Protein AF-A0A011NLL3-F1 (afdb_monomer)

Radius of gyration: 14.37 Å; Cα contacts (8 Å, |Δi|>4): 56; chains: 1; bounding box: 33×27×41 Å

Sequence (68 aa):
MPVTFIGMIIPFVRTLPVAISVLTAGAASLLTLAMPYKLGILVAAFAGIASGLLAQRLLRAQTALAGR

pLDDT: mean 76.48, std 9.28, range [47.0, 90.69]

Secondary structure (DSSP, 8-state):
-HHHHHHHHGGG--SHHHHHHHHHHHHHHHHGGGSGGGHHHHHHHHHHHHHHHHHHHHHHHHHHHTT-

Structure (mmCIF, N/CA/C/O backbone):
data_AF-A0A011NLL3-F1
#
_entry.id   AF-A0A011NLL3-F1
#
loop_
_atom_site.group_PDB
_atom_site.id
_atom_site.type_symbol
_atom_site.label_atom_id
_atom_site.label_alt_id
_atom_site.label_comp_id
_atom_site.label_asym_id
_atom_site.label_entity_id
_atom_site.label_seq_id
_atom_site.pdbx_PDB_ins_code
_atom_site.Cartn_x
_atom_site.Cartn_y
_atom_site.Cartn_z
_atom_site.occupancy
_atom_site.B_iso_or_equiv
_atom_site.auth_seq_id
_atom_site.auth_comp_id
_atom_site.auth_asym_id
_atom_site.auth_atom_id
_atom_site.pdbx_PDB_model_num
ATOM 1 N N . MET A 1 1 ? 5.432 13.711 -10.951 1.00 64.94 1 MET A N 1
ATOM 2 C CA . MET A 1 1 ? 4.174 13.856 -10.185 1.00 64.94 1 MET A CA 1
ATOM 3 C C . MET A 1 1 ? 3.715 12.618 -9.373 1.00 64.94 1 MET A C 1
ATOM 5 O O . MET A 1 1 ? 2.527 12.542 -9.095 1.00 64.94 1 MET A O 1
ATOM 9 N N . PRO A 1 2 ? 4.562 11.667 -8.910 1.00 78.81 2 PRO A N 1
ATOM 10 C CA . PRO A 1 2 ? 4.094 10.647 -7.952 1.00 78.81 2 PRO A CA 1
ATOM 11 C C . PRO A 1 2 ? 3.726 11.229 -6.579 1.00 78.81 2 PRO A C 1
ATOM 13 O O . PRO A 1 2 ? 2.719 10.851 -5.997 1.00 78.81 2 PRO A O 1
ATOM 16 N N . VAL A 1 3 ? 4.513 12.192 -6.085 1.00 86.25 3 VAL A N 1
ATOM 17 C CA . VAL A 1 3 ? 4.360 12.778 -4.740 1.00 86.25 3 VAL A CA 1
ATOM 18 C C . VAL A 1 3 ? 3.021 13.488 -4.536 1.00 86.25 3 VAL A C 1
ATOM 20 O O . VAL A 1 3 ? 2.398 13.307 -3.497 1.00 86.25 3 VAL A O 1
ATOM 23 N N . THR A 1 4 ? 2.544 14.254 -5.519 1.00 88.88 4 THR A N 1
ATOM 24 C CA . THR A 1 4 ? 1.260 14.968 -5.424 1.00 88.88 4 THR A CA 1
ATOM 25 C C . THR A 1 4 ? 0.071 14.011 -5.401 1.00 88.88 4 THR A C 1
ATOM 27 O O . THR A 1 4 ? -0.840 14.182 -4.596 1.00 88.88 4 THR A O 1
ATOM 30 N N . PHE A 1 5 ? 0.105 12.962 -6.225 1.00 84.94 5 PHE A N 1
ATOM 31 C CA . PHE A 1 5 ? -0.917 11.915 -6.221 1.00 84.94 5 PHE A CA 1
ATOM 32 C C . PHE A 1 5 ? -0.929 11.136 -4.898 1.00 84.94 5 PHE A C 1
ATOM 34 O O . PHE A 1 5 ? -1.980 10.956 -4.287 1.00 84.94 5 PHE A O 1
ATOM 41 N N . ILE A 1 6 ? 0.249 10.740 -4.411 1.00 88.19 6 ILE A N 1
ATOM 42 C CA . ILE A 1 6 ? 0.408 10.047 -3.126 1.00 88.19 6 ILE A CA 1
ATOM 43 C C . ILE A 1 6 ? -0.095 10.929 -1.972 1.00 88.19 6 ILE A C 1
ATOM 45 O O . ILE A 1 6 ? -0.838 10.447 -1.120 1.00 88.19 6 ILE A O 1
ATOM 49 N N . GLY A 1 7 ? 0.227 12.226 -1.981 1.00 89.62 7 GLY A N 1
ATOM 50 C CA . GLY A 1 7 ? -0.238 13.188 -0.978 1.00 89.62 7 GLY A CA 1
ATOM 51 C C . GLY A 1 7 ? -1.761 13.358 -0.942 1.00 89.62 7 GLY A C 1
ATOM 52 O O . GLY A 1 7 ? -2.328 13.497 0.138 1.00 89.62 7 GLY A O 1
ATOM 53 N N . MET A 1 8 ? -2.434 13.283 -2.095 1.00 90.69 8 MET A N 1
ATOM 54 C CA . MET A 1 8 ? -3.900 13.340 -2.171 1.00 90.69 8 MET A CA 1
ATOM 55 C C . MET A 1 8 ? -4.571 12.056 -1.659 1.00 90.69 8 MET A C 1
ATOM 57 O O . MET A 1 8 ? -5.642 12.130 -1.061 1.00 90.69 8 MET A O 1
ATOM 61 N N . ILE A 1 9 ? -3.961 10.885 -1.880 1.00 85.19 9 ILE A N 1
ATOM 62 C CA . ILE A 1 9 ? -4.555 9.576 -1.551 1.00 85.19 9 ILE A CA 1
ATOM 63 C C . ILE A 1 9 ? -4.245 9.137 -0.106 1.00 85.19 9 ILE A C 1
ATOM 65 O O . ILE A 1 9 ? -5.090 8.494 0.516 1.00 85.19 9 ILE A O 1
ATOM 69 N N . ILE A 1 10 ? -3.089 9.510 0.471 1.00 87.31 10 ILE A N 1
ATOM 70 C CA . ILE A 1 10 ? -2.707 9.152 1.856 1.00 87.31 10 ILE A CA 1
ATOM 71 C C . ILE A 1 10 ? -3.806 9.400 2.906 1.00 87.31 10 ILE A C 1
ATOM 73 O O . ILE A 1 10 ? -4.043 8.496 3.711 1.00 87.31 10 ILE A O 1
ATOM 77 N N . PRO A 1 11 ? -4.523 10.546 2.931 1.00 85.81 11 PRO A N 1
ATOM 78 C CA . PRO A 1 11 ? -5.530 10.789 3.964 1.00 85.81 11 PRO A CA 1
ATOM 79 C C . PRO A 1 11 ? -6.759 9.875 3.850 1.00 85.81 11 PRO A C 1
ATOM 81 O O . PRO A 1 11 ? -7.499 9.740 4.828 1.00 85.81 11 PRO A O 1
ATOM 84 N N . PHE A 1 12 ? -6.973 9.234 2.695 1.00 82.12 12 PHE A N 1
ATOM 85 C CA . PHE A 1 12 ? -8.046 8.260 2.477 1.00 82.12 12 PHE A CA 1
ATOM 86 C C . PHE A 1 12 ? -7.687 6.852 2.981 1.00 82.12 12 PHE A C 1
ATOM 88 O O . PHE A 1 12 ? -8.583 6.038 3.215 1.00 82.12 12 PHE A O 1
ATOM 95 N N . VAL A 1 13 ? -6.404 6.553 3.217 1.00 83.00 13 VAL A N 1
ATOM 96 C CA . VAL A 1 13 ? -5.942 5.258 3.747 1.00 83.00 13 VAL A CA 1
ATOM 97 C C . VAL A 1 13 ? -6.109 5.236 5.269 1.00 83.00 13 VAL A C 1
ATOM 99 O O . VAL A 1 13 ? -5.160 5.382 6.032 1.00 83.00 13 VAL A O 1
ATOM 102 N N . ARG A 1 14 ? -7.356 5.100 5.728 1.00 82.44 14 ARG A N 1
ATOM 103 C CA . ARG A 1 14 ? -7.704 5.149 7.163 1.00 82.44 14 ARG A CA 1
ATOM 104 C C . ARG A 1 14 ? -7.953 3.790 7.804 1.00 82.44 14 ARG A C 1
ATOM 106 O O . ARG A 1 14 ? -8.001 3.699 9.025 1.00 82.44 14 ARG A O 1
ATOM 113 N N . THR A 1 15 ? -8.147 2.746 7.007 1.00 81.69 15 THR A N 1
ATOM 114 C CA . THR A 1 15 ? -8.553 1.428 7.501 1.00 81.69 15 THR A CA 1
ATOM 115 C C . THR A 1 15 ? -7.524 0.370 7.106 1.00 81.69 15 THR A C 1
ATOM 117 O O . THR A 1 15 ? -6.946 0.421 6.018 1.00 81.69 15 THR A O 1
ATOM 120 N N . LEU A 1 16 ? -7.317 -0.620 7.985 1.00 80.75 16 LEU A N 1
ATOM 121 C CA . LEU A 1 16 ? -6.450 -1.780 7.737 1.00 80.75 16 LEU A CA 1
ATOM 122 C C . LEU A 1 16 ? -6.631 -2.427 6.345 1.00 80.75 16 LEU A C 1
ATOM 124 O O . LEU A 1 16 ? -5.625 -2.678 5.685 1.00 80.75 16 LEU A O 1
ATOM 128 N N . PRO A 1 17 ? -7.856 -2.663 5.832 1.00 78.44 17 PRO A N 1
ATOM 129 C CA . PRO A 1 17 ? -8.034 -3.307 4.533 1.00 78.44 17 PRO A CA 1
ATOM 130 C C . PRO A 1 17 ? -7.621 -2.406 3.362 1.00 78.44 17 PRO A C 1
ATOM 132 O O . PRO A 1 17 ? -7.091 -2.911 2.373 1.00 78.44 17 PRO A O 1
ATOM 135 N N . VAL A 1 18 ? -7.786 -1.082 3.480 1.00 80.69 18 VAL A N 1
ATOM 136 C CA . VAL A 1 18 ? -7.297 -0.132 2.466 1.00 80.69 18 VAL A CA 1
ATOM 137 C C . VAL A 1 18 ? -5.766 -0.087 2.477 1.00 80.69 18 VAL A C 1
ATOM 139 O O . VAL A 1 18 ? -5.155 -0.087 1.412 1.00 80.69 18 VAL A O 1
ATOM 142 N N . ALA A 1 19 ? -5.128 -0.149 3.651 1.00 84.25 19 ALA A N 1
ATOM 143 C CA . ALA A 1 19 ? -3.669 -0.239 3.748 1.00 84.25 19 ALA A CA 1
ATOM 144 C C . ALA A 1 19 ? -3.121 -1.527 3.104 1.00 84.25 19 ALA A C 1
ATOM 146 O O . ALA A 1 19 ? -2.172 -1.471 2.322 1.00 84.25 19 ALA A O 1
ATOM 147 N N . ILE A 1 20 ? -3.758 -2.677 3.359 1.00 81.06 20 ILE A N 1
ATOM 148 C CA . ILE A 1 20 ? -3.390 -3.967 2.747 1.00 81.06 20 ILE A CA 1
ATOM 149 C C . ILE A 1 20 ? -3.543 -3.910 1.217 1.00 81.06 20 ILE A C 1
ATOM 151 O O . ILE A 1 20 ? -2.673 -4.387 0.485 1.00 81.06 20 ILE A O 1
ATOM 155 N N . SER A 1 21 ? -4.607 -3.280 0.715 1.00 82.44 21 SER A N 1
ATOM 156 C CA . SER A 1 21 ? -4.822 -3.070 -0.723 1.00 82.44 21 SER A CA 1
ATOM 157 C C . SER A 1 21 ? -3.702 -2.244 -1.362 1.00 82.44 21 SER A C 1
ATOM 159 O O . SER A 1 21 ? -3.120 -2.662 -2.360 1.00 82.44 21 SER A O 1
ATOM 161 N N . VAL A 1 22 ? -3.342 -1.105 -0.761 1.00 83.25 22 VAL A N 1
ATOM 162 C CA . VAL A 1 22 ? -2.299 -0.213 -1.296 1.00 83.25 22 VAL A CA 1
ATOM 163 C C . VAL A 1 22 ? -0.924 -0.887 -1.275 1.00 83.25 22 VAL A C 1
ATOM 165 O O . VAL A 1 22 ? -0.186 -0.797 -2.257 1.00 83.25 22 VAL A O 1
ATOM 168 N N . LEU A 1 23 ? -0.591 -1.609 -0.200 1.00 85.25 23 LEU A N 1
ATOM 169 C CA . LEU A 1 23 ? 0.676 -2.341 -0.090 1.00 85.25 23 LEU A CA 1
ATOM 170 C C . LEU A 1 23 ? 0.789 -3.461 -1.129 1.00 85.25 23 LEU A C 1
ATOM 172 O O . LEU A 1 23 ? 1.824 -3.602 -1.778 1.00 85.25 23 LEU A O 1
ATOM 176 N N . THR A 1 24 ? -0.280 -4.233 -1.324 1.00 81.81 24 THR A N 1
ATOM 177 C CA . THR A 1 24 ? -0.299 -5.322 -2.312 1.00 81.81 24 THR A CA 1
ATOM 178 C C . THR A 1 24 ? -0.290 -4.800 -3.749 1.00 81.81 24 THR A C 1
ATOM 180 O O . THR A 1 24 ? 0.444 -5.343 -4.572 1.00 81.81 24 THR A O 1
ATOM 183 N N . ALA A 1 25 ? -1.012 -3.712 -4.044 1.00 80.38 25 ALA A N 1
ATOM 184 C CA . ALA A 1 25 ? -0.952 -3.026 -5.337 1.00 80.38 25 ALA A CA 1
ATOM 185 C C . ALA A 1 25 ? 0.468 -2.520 -5.642 1.00 80.38 25 ALA A C 1
ATOM 187 O O . ALA A 1 25 ? 0.991 -2.735 -6.735 1.00 80.38 25 ALA A O 1
ATOM 188 N N . GLY A 1 26 ? 1.109 -1.875 -4.659 1.00 80.75 26 GLY A N 1
ATOM 189 C CA . GLY A 1 26 ? 2.483 -1.389 -4.773 1.00 80.75 26 GLY A CA 1
ATOM 190 C C . GLY A 1 26 ? 3.468 -2.528 -5.032 1.00 80.75 26 GLY A C 1
ATOM 191 O O . GLY A 1 26 ? 4.212 -2.485 -6.010 1.00 80.75 26 GLY A O 1
ATOM 192 N N . ALA A 1 27 ? 3.421 -3.588 -4.222 1.00 82.12 27 ALA A N 1
ATOM 193 C CA . ALA A 1 27 ? 4.282 -4.760 -4.385 1.00 82.12 27 ALA A CA 1
ATOM 194 C C . ALA A 1 27 ? 4.086 -5.448 -5.749 1.00 82.12 27 ALA A C 1
ATOM 196 O O . ALA A 1 27 ? 5.063 -5.753 -6.434 1.00 82.12 27 ALA A O 1
ATOM 197 N N . ALA A 1 28 ? 2.836 -5.626 -6.189 1.00 79.94 28 ALA A N 1
ATOM 198 C CA . ALA A 1 28 ? 2.527 -6.198 -7.497 1.00 79.94 28 ALA A CA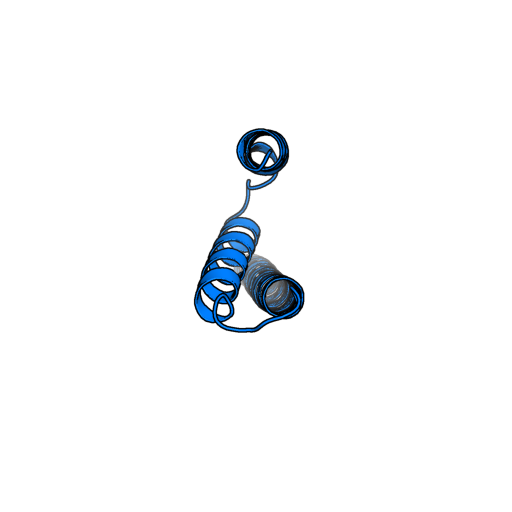 1
ATOM 199 C C . ALA A 1 28 ? 3.053 -5.324 -8.651 1.00 79.94 28 ALA A C 1
ATOM 201 O O . ALA A 1 28 ? 3.512 -5.856 -9.663 1.00 79.94 28 ALA A O 1
ATOM 202 N N . SER A 1 29 ? 3.049 -3.996 -8.491 1.00 78.75 29 SER A N 1
ATOM 203 C CA . S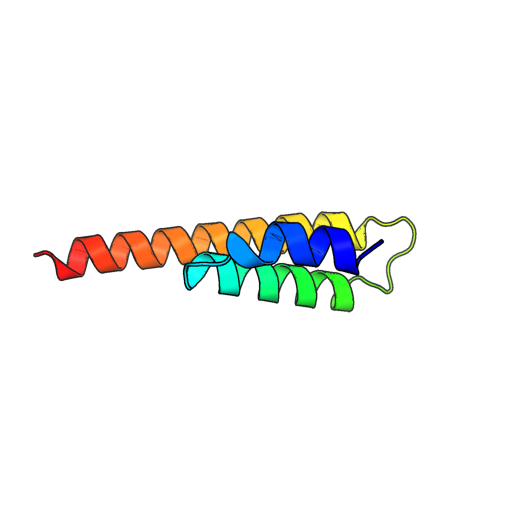ER A 1 29 ? 3.580 -3.061 -9.491 1.00 78.75 29 SER A CA 1
ATOM 204 C C . SER A 1 29 ? 5.102 -3.116 -9.592 1.00 78.75 29 SER A C 1
ATOM 206 O O . SER A 1 29 ? 5.631 -2.911 -10.683 1.00 78.75 29 SER A O 1
ATOM 208 N N . LEU A 1 30 ? 5.808 -3.383 -8.487 1.00 75.44 30 LEU A N 1
ATOM 209 C CA . LEU A 1 30 ? 7.258 -3.596 -8.505 1.00 75.44 30 LEU A CA 1
ATOM 210 C C . LEU A 1 30 ? 7.618 -4.952 -9.126 1.00 75.44 30 LEU A C 1
ATOM 212 O O . LEU A 1 30 ? 8.568 -5.030 -9.899 1.00 75.44 30 LEU A O 1
ATOM 216 N N . LEU A 1 31 ? 6.847 -6.009 -8.845 1.00 72.06 31 LEU A N 1
ATOM 217 C CA . LEU A 1 31 ? 7.078 -7.331 -9.444 1.00 72.06 31 LEU A CA 1
ATOM 218 C C . LEU A 1 31 ? 6.841 -7.341 -10.960 1.00 72.06 31 LEU A C 1
ATOM 220 O O . LEU A 1 31 ? 7.531 -8.042 -11.695 1.00 72.06 31 LEU A O 1
ATOM 224 N N . THR A 1 32 ? 5.878 -6.556 -11.438 1.00 69.88 32 THR A N 1
ATOM 225 C CA . THR A 1 32 ? 5.535 -6.466 -12.867 1.00 69.88 32 THR A CA 1
ATOM 226 C C . THR A 1 32 ? 6.281 -5.351 -13.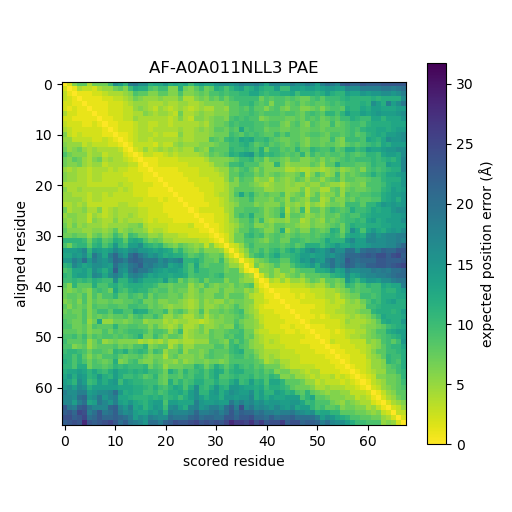606 1.00 69.88 32 THR A C 1
ATOM 228 O O . THR A 1 32 ? 6.010 -5.104 -14.782 1.00 69.88 32 THR A O 1
ATOM 231 N N . LEU A 1 33 ? 7.262 -4.711 -12.956 1.00 65.62 33 LEU A N 1
ATOM 232 C CA . LEU A 1 33 ? 8.069 -3.632 -13.537 1.00 65.62 33 LEU A CA 1
ATOM 233 C C . LEU A 1 33 ? 8.872 -4.090 -14.769 1.00 65.62 33 LEU A C 1
ATOM 235 O O . LEU A 1 33 ? 9.186 -3.280 -15.635 1.00 65.62 33 LEU A O 1
ATOM 239 N N . ALA A 1 34 ? 9.168 -5.390 -14.865 1.00 65.62 34 ALA A N 1
ATOM 240 C CA . ALA A 1 34 ? 9.890 -5.999 -15.981 1.00 65.62 34 ALA A CA 1
ATOM 241 C C . ALA A 1 34 ? 9.056 -6.140 -17.273 1.00 65.62 34 ALA A C 1
ATOM 243 O O . ALA A 1 34 ? 9.603 -6.501 -18.314 1.00 65.62 34 ALA A O 1
ATOM 244 N N . MET A 1 35 ? 7.742 -5.878 -17.233 1.00 60.00 35 MET A N 1
ATOM 245 C CA . MET A 1 35 ? 6.871 -6.047 -18.395 1.00 60.00 35 MET A CA 1
ATOM 246 C C . MET A 1 35 ? 6.821 -4.758 -19.245 1.00 60.00 35 MET A C 1
ATOM 248 O O . MET A 1 35 ? 6.476 -3.694 -18.719 1.00 60.00 35 MET A O 1
ATOM 252 N N . PRO A 1 36 ? 7.118 -4.814 -20.561 1.00 57.47 36 PRO A N 1
ATOM 253 C CA . PRO A 1 36 ? 6.992 -3.654 -21.439 1.00 57.47 36 PRO A CA 1
ATOM 254 C C . PRO A 1 36 ? 5.513 -3.238 -21.559 1.00 57.47 36 PRO A C 1
ATOM 256 O O . PRO A 1 36 ? 4.610 -4.034 -21.313 1.00 57.47 36 PRO A O 1
ATOM 259 N N . TYR A 1 37 ? 5.248 -1.989 -21.958 1.00 60.19 37 TYR A N 1
ATOM 260 C CA . TYR A 1 37 ? 3.899 -1.467 -22.266 1.00 60.19 37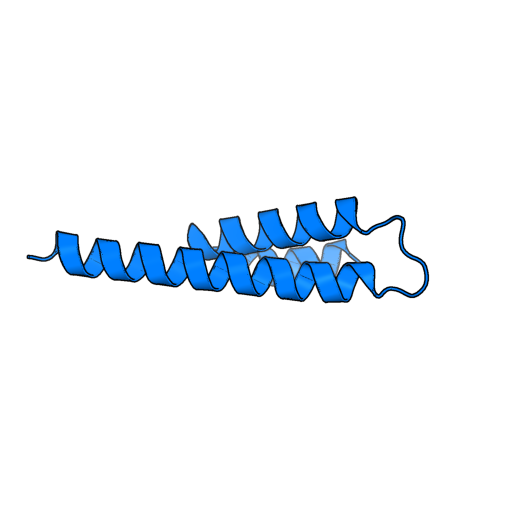 TYR A CA 1
ATOM 261 C C . TYR A 1 37 ? 2.959 -1.054 -21.108 1.00 60.19 37 TYR A C 1
ATOM 263 O O . TYR A 1 37 ? 1.756 -0.933 -21.325 1.00 60.19 37 TYR A O 1
ATOM 271 N N . LYS A 1 38 ? 3.443 -0.755 -19.887 1.00 62.38 38 LYS A N 1
ATOM 272 C CA . LYS A 1 38 ? 2.595 -0.292 -18.745 1.00 62.38 38 LYS A CA 1
ATOM 273 C C . LYS A 1 38 ? 1.523 -1.299 -18.276 1.00 62.38 38 LYS A C 1
ATOM 275 O O . LYS A 1 38 ? 0.824 -1.018 -17.302 1.00 62.38 38 LYS A O 1
ATOM 280 N N . LEU A 1 39 ? 1.438 -2.479 -18.896 1.00 71.12 39 LEU A N 1
ATOM 281 C CA . LEU A 1 39 ? 0.508 -3.554 -18.540 1.00 71.12 39 LEU A CA 1
ATOM 282 C C . LEU A 1 39 ? 0.726 -4.051 -17.109 1.00 71.12 39 LEU A C 1
ATOM 284 O O . LEU A 1 39 ? -0.243 -4.363 -16.421 1.00 71.12 39 LEU A O 1
ATOM 288 N N . GLY A 1 40 ? 1.974 -4.026 -16.630 1.00 71.38 40 GLY A N 1
ATOM 289 C CA . GLY A 1 40 ? 2.298 -4.369 -15.248 1.00 71.38 40 GLY A CA 1
ATOM 290 C C . GLY A 1 40 ? 1.535 -3.531 -14.221 1.00 71.38 40 GLY A C 1
ATOM 291 O O . GLY A 1 40 ? 0.974 -4.074 -13.275 1.00 71.38 40 GLY A O 1
ATOM 292 N N . ILE A 1 41 ? 1.380 -2.224 -14.461 1.00 74.75 41 ILE A N 1
ATOM 293 C CA . ILE A 1 41 ? 0.618 -1.346 -13.558 1.00 74.75 41 ILE A CA 1
ATOM 294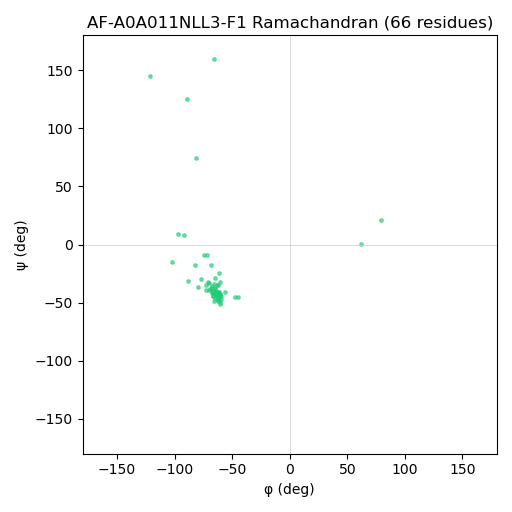 C C . ILE A 1 41 ? -0.876 -1.698 -13.574 1.00 74.75 41 ILE A C 1
ATOM 296 O O . ILE A 1 41 ? -1.523 -1.644 -12.531 1.00 74.75 41 ILE A O 1
ATOM 300 N N . LEU A 1 42 ? -1.429 -2.094 -14.726 1.00 79.25 42 LE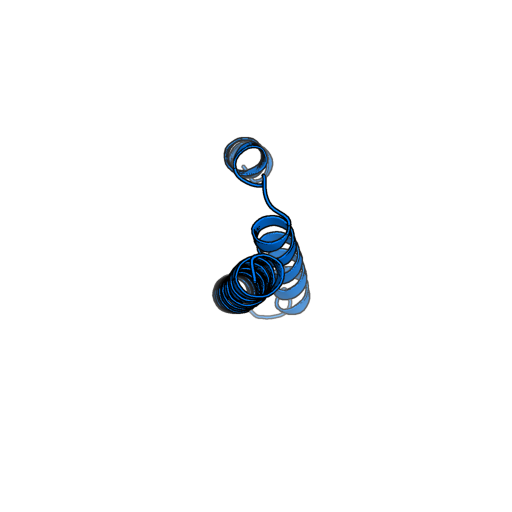U A N 1
ATOM 301 C CA . LEU A 1 42 ? -2.829 -2.515 -14.824 1.00 79.25 42 LEU A CA 1
ATOM 302 C C . LEU A 1 42 ? -3.074 -3.801 -14.026 1.00 79.25 42 LEU A C 1
ATOM 304 O O . LEU A 1 42 ? -4.000 -3.864 -13.220 1.00 79.25 42 LEU A O 1
ATOM 308 N N . VAL A 1 43 ? -2.215 -4.806 -14.211 1.00 78.44 43 VAL A N 1
ATOM 309 C CA . VAL A 1 43 ? -2.295 -6.082 -13.485 1.00 78.44 43 VAL A CA 1
ATOM 310 C C . VAL A 1 43 ? -2.103 -5.862 -11.985 1.00 78.44 43 VAL A C 1
ATOM 312 O O . VAL A 1 43 ? -2.850 -6.417 -11.183 1.00 78.44 43 VAL A O 1
ATOM 315 N N . ALA A 1 44 ? -1.166 -4.996 -11.599 1.00 79.50 44 ALA A N 1
ATOM 316 C CA . ALA A 1 44 ? -0.947 -4.617 -10.211 1.00 79.50 44 ALA A CA 1
ATOM 317 C C . ALA A 1 44 ? -2.154 -3.905 -9.587 1.00 79.50 44 ALA A C 1
ATOM 319 O O . ALA A 1 44 ? -2.517 -4.198 -8.448 1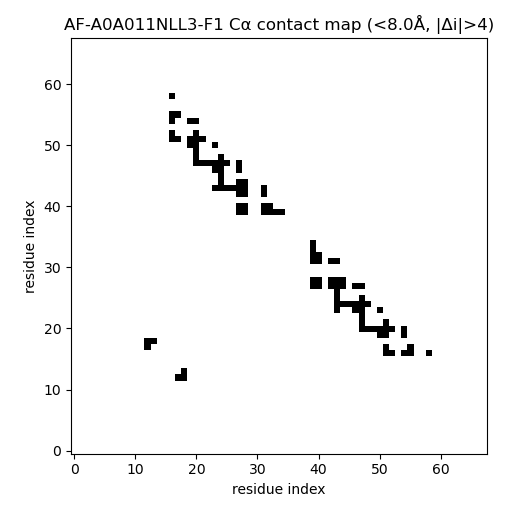.00 79.50 44 ALA A O 1
ATOM 320 N N . ALA A 1 45 ? -2.810 -3.016 -10.338 1.00 79.44 45 ALA A N 1
ATOM 321 C CA . ALA A 1 45 ? -4.037 -2.364 -9.898 1.00 79.44 45 ALA A CA 1
ATOM 322 C C . ALA A 1 45 ? -5.158 -3.390 -9.679 1.00 79.44 45 ALA A C 1
ATOM 324 O O . ALA A 1 45 ? -5.784 -3.390 -8.621 1.00 79.44 45 ALA A O 1
ATOM 325 N N . PHE A 1 46 ? -5.367 -4.316 -10.620 1.00 80.94 46 PHE A N 1
ATOM 326 C CA . PHE A 1 46 ? -6.354 -5.389 -10.464 1.00 80.94 46 PHE A CA 1
ATOM 327 C C . PHE A 1 46 ? -6.043 -6.304 -9.273 1.00 80.94 46 PHE A C 1
ATOM 329 O O . PHE A 1 46 ? -6.941 -6.600 -8.483 1.00 80.94 46 PHE A O 1
ATOM 336 N N . ALA A 1 47 ? -4.782 -6.706 -9.103 1.00 80.75 47 ALA A N 1
ATOM 337 C CA . ALA A 1 47 ? -4.348 -7.540 -7.985 1.00 80.75 47 ALA A CA 1
ATOM 338 C C . ALA A 1 47 ? -4.558 -6.838 -6.632 1.00 80.75 47 ALA A C 1
ATOM 340 O O . ALA A 1 47 ? -5.085 -7.446 -5.700 1.00 80.75 47 ALA A O 1
ATOM 341 N N . GLY A 1 48 ? -4.214 -5.551 -6.541 1.00 79.62 48 GLY A N 1
ATOM 342 C CA . GLY A 1 48 ? -4.403 -4.739 -5.340 1.00 79.62 48 GLY A CA 1
ATOM 343 C C . GLY A 1 48 ? -5.867 -4.463 -4.993 1.00 79.62 48 GLY A C 1
ATOM 344 O O . GLY A 1 48 ? -6.246 -4.467 -3.819 1.00 79.62 48 GLY A O 1
ATOM 345 N N . ILE A 1 49 ? -6.721 -4.257 -6.000 1.00 81.50 49 ILE A N 1
ATOM 346 C CA . ILE A 1 49 ? -8.171 -4.112 -5.799 1.00 81.50 49 ILE A CA 1
ATOM 347 C C . ILE A 1 49 ? -8.764 -5.439 -5.314 1.00 81.50 49 ILE A C 1
ATOM 349 O O . ILE A 1 49 ? -9.546 -5.444 -4.363 1.00 81.50 49 ILE A O 1
ATOM 353 N N . ALA A 1 50 ? -8.380 -6.566 -5.922 1.00 83.19 50 ALA A N 1
ATOM 354 C CA . ALA A 1 50 ? -8.878 -7.885 -5.541 1.00 83.19 50 ALA A CA 1
ATOM 355 C C . ALA A 1 50 ? -8.491 -8.254 -4.098 1.00 83.19 50 ALA A C 1
ATOM 357 O O . ALA A 1 50 ? -9.358 -8.646 -3.312 1.00 83.19 50 ALA A O 1
ATOM 358 N N . SER A 1 51 ? -7.220 -8.072 -3.723 1.00 78.75 51 SER A N 1
ATOM 359 C CA . SER A 1 51 ? -6.730 -8.317 -2.358 1.00 78.75 51 SER A CA 1
ATOM 360 C C . 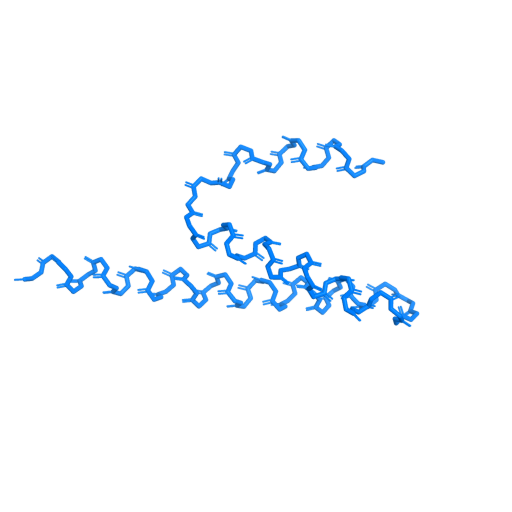SER A 1 51 ? -7.399 -7.390 -1.337 1.00 78.75 51 SER A C 1
ATOM 362 O O . SER A 1 51 ? -7.818 -7.846 -0.273 1.00 78.75 51 SER A O 1
ATOM 364 N N . GLY A 1 52 ? -7.569 -6.108 -1.673 1.00 80.88 52 GLY A N 1
ATOM 365 C CA . GLY A 1 52 ? -8.245 -5.118 -0.838 1.00 80.88 52 GLY A CA 1
ATOM 366 C C . GLY A 1 52 ? -9.716 -5.440 -0.610 1.00 80.88 52 GLY A C 1
ATOM 367 O O . GLY A 1 52 ? -10.212 -5.348 0.514 1.00 80.88 52 GLY A O 1
ATOM 368 N N . LEU A 1 53 ? -10.413 -5.875 -1.661 1.00 82.31 53 LEU A N 1
ATOM 369 C CA . LEU A 1 53 ? -11.819 -6.259 -1.588 1.00 82.31 53 LEU A CA 1
ATOM 370 C C . LEU A 1 53 ? -12.010 -7.528 -0.748 1.00 82.31 53 LEU A C 1
ATOM 372 O O . LEU A 1 53 ? -12.930 -7.584 0.071 1.00 82.31 53 LEU A O 1
ATOM 376 N N . LEU A 1 54 ? -11.127 -8.518 -0.907 1.00 79.62 54 LEU A N 1
ATOM 377 C CA . LEU A 1 54 ? -11.097 -9.726 -0.078 1.00 79.62 54 LEU A CA 1
ATOM 378 C C . LEU A 1 54 ? -10.820 -9.386 1.392 1.00 79.62 54 LEU A C 1
ATOM 380 O O . LEU A 1 54 ? -11.585 -9.799 2.262 1.00 79.62 54 LEU A O 1
ATOM 384 N N . ALA A 1 55 ? -9.802 -8.568 1.672 1.00 79.25 55 ALA A N 1
ATOM 385 C CA . ALA A 1 55 ? -9.477 -8.122 3.027 1.00 79.25 55 ALA A CA 1
ATOM 386 C C . ALA A 1 55 ? -10.639 -7.346 3.667 1.00 79.25 55 ALA A C 1
ATOM 388 O O . ALA A 1 55 ? -10.993 -7.589 4.821 1.00 79.25 55 ALA A O 1
ATOM 389 N N . GLN A 1 56 ? -11.293 -6.460 2.909 1.00 78.88 56 GLN A N 1
ATOM 390 C CA . GLN A 1 56 ? -12.459 -5.719 3.385 1.00 78.88 56 GLN A CA 1
ATOM 391 C C . GLN A 1 56 ? -13.648 -6.645 3.667 1.00 78.88 56 GLN A C 1
ATOM 393 O O . GLN A 1 56 ? -14.362 -6.435 4.647 1.00 78.88 56 GLN A O 1
ATOM 398 N N . ARG A 1 57 ? -13.869 -7.672 2.837 1.00 80.31 57 ARG A N 1
ATOM 399 C CA . ARG A 1 57 ? -14.931 -8.666 3.051 1.00 80.31 57 ARG A CA 1
ATOM 400 C C . ARG A 1 57 ? -14.678 -9.521 4.288 1.00 80.31 57 ARG A C 1
ATOM 402 O O . ARG A 1 57 ? -15.598 -9.688 5.082 1.00 80.31 57 ARG A O 1
ATOM 409 N N . LEU A 1 58 ? -13.450 -9.997 4.484 1.00 76.62 58 LEU A N 1
ATOM 410 C CA . LEU A 1 58 ? -13.070 -10.784 5.661 1.00 76.62 58 LEU A CA 1
ATOM 411 C C . LEU A 1 58 ? -13.152 -9.961 6.948 1.00 76.62 58 LEU A C 1
ATOM 413 O O . LEU A 1 58 ? -13.639 -10.456 7.961 1.00 76.62 58 LEU A O 1
ATOM 417 N N . LEU A 1 59 ? -12.732 -8.694 6.913 1.00 75.38 59 LEU A N 1
ATOM 418 C CA . LEU A 1 59 ? -12.843 -7.820 8.077 1.00 75.38 59 LEU A CA 1
ATOM 419 C C . LEU A 1 59 ? -14.308 -7.518 8.417 1.00 75.38 59 LEU A C 1
ATOM 421 O O . LEU A 1 59 ? -14.686 -7.588 9.581 1.00 75.38 59 LEU A O 1
ATOM 425 N N . ARG A 1 60 ? -15.148 -7.263 7.403 1.00 74.06 60 ARG A N 1
ATOM 426 C CA . ARG A 1 60 ? -16.587 -7.024 7.589 1.00 74.06 60 ARG A CA 1
ATOM 427 C C . ARG A 1 60 ? -17.310 -8.270 8.121 1.00 74.06 60 ARG A C 1
ATOM 429 O O . ARG A 1 60 ? -18.184 -8.149 8.976 1.00 74.06 60 ARG A O 1
ATOM 436 N N . ALA A 1 61 ? -16.914 -9.457 7.659 1.00 72.06 61 ALA A N 1
ATOM 437 C CA . ALA A 1 61 ? -17.417 -10.734 8.162 1.00 72.06 61 ALA A CA 1
ATOM 438 C C . ALA A 1 61 ? -17.005 -10.985 9.624 1.00 72.06 61 ALA A C 1
ATOM 440 O O . ALA A 1 61 ? -17.841 -11.384 10.428 1.00 72.06 61 ALA A O 1
ATOM 441 N N . GLN A 1 62 ? -15.757 -10.681 9.996 1.00 66.50 62 GLN A N 1
ATOM 442 C CA . GLN A 1 62 ? -15.293 -10.798 11.384 1.00 66.50 62 GLN A CA 1
ATOM 443 C C . GLN A 1 62 ? -16.003 -9.818 12.321 1.00 66.50 62 GLN A C 1
ATOM 445 O O . GLN A 1 62 ? -16.429 -10.222 13.398 1.00 66.50 62 GLN A O 1
ATOM 450 N N . THR A 1 63 ? -16.220 -8.565 11.905 1.00 62.34 63 THR A N 1
ATOM 451 C CA . THR A 1 63 ? -17.011 -7.612 12.704 1.00 62.34 63 THR A CA 1
ATOM 452 C C . THR A 1 63 ? -18.474 -8.032 12.853 1.00 62.34 63 THR A C 1
ATOM 454 O O . THR A 1 63 ? -19.090 -7.718 13.863 1.00 62.34 63 THR A O 1
ATOM 457 N N . ALA A 1 64 ? -19.033 -8.763 11.881 1.00 62.62 64 ALA A N 1
ATOM 458 C CA . ALA A 1 64 ? -20.393 -9.293 11.970 1.00 62.62 64 ALA A CA 1
ATOM 459 C C . ALA A 1 64 ? -20.498 -10.530 12.882 1.00 62.62 64 ALA A C 1
ATOM 461 O O . ALA A 1 64 ? -21.543 -10.741 13.492 1.00 62.62 64 ALA A O 1
ATOM 462 N N . LEU A 1 65 ? -19.435 -11.338 12.992 1.00 60.88 65 LEU A N 1
ATOM 463 C CA . LEU A 1 65 ? -19.373 -12.464 13.932 1.00 60.88 65 LEU A CA 1
ATOM 464 C C . LEU A 1 65 ? -19.046 -12.028 15.365 1.00 60.88 65 LEU A C 1
ATOM 466 O O . LEU A 1 65 ? -19.599 -12.598 16.292 1.00 60.88 65 LEU A O 1
ATOM 470 N N . ALA A 1 66 ? -18.188 -11.021 15.550 1.00 59.31 66 ALA A N 1
ATOM 471 C CA . ALA A 1 66 ? -17.799 -10.516 16.872 1.00 59.31 66 ALA A CA 1
ATOM 472 C C . ALA A 1 66 ? -18.911 -9.721 17.589 1.00 59.31 66 ALA A C 1
ATOM 474 O O . ALA A 1 66 ? -18.752 -9.359 18.750 1.00 59.31 66 ALA A O 1
ATOM 475 N N . GLY A 1 67 ? -20.013 -9.419 16.891 1.00 55.31 67 GLY A N 1
ATOM 476 C CA . GLY A 1 67 ? -21.210 -8.781 17.446 1.00 55.31 67 GLY A CA 1
ATOM 477 C C . GLY A 1 67 ? -22.341 -9.748 17.824 1.00 55.31 67 GLY A C 1
ATOM 478 O O . GLY A 1 67 ? -23.447 -9.274 18.077 1.00 55.31 67 GLY A O 1
ATOM 479 N N . ARG A 1 68 ? -22.108 -11.068 17.809 1.00 47.00 68 ARG A N 1
ATOM 480 C CA . ARG A 1 68 ? -23.035 -12.097 18.320 1.00 47.00 68 ARG A CA 1
ATOM 481 C C . ARG A 1 68 ? -22.478 -12.700 19.599 1.00 47.00 68 ARG A C 1
ATOM 483 O O . ARG A 1 68 ? -23.313 -13.046 20.458 1.00 47.00 68 ARG A O 1
#

Solve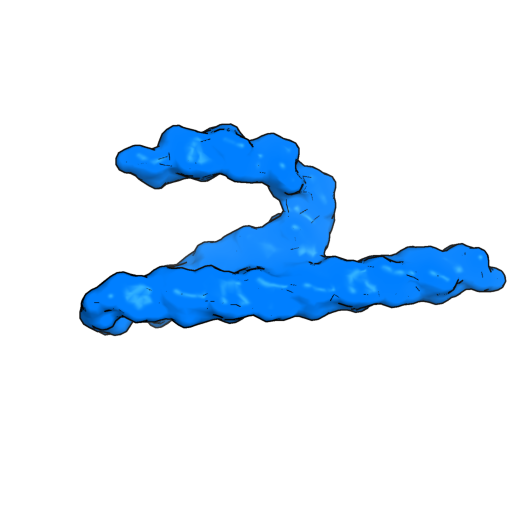nt-accessible surface area (backbone atoms only — not comparable to full-atom values): 3680 Å² total; per-residue (Å²): 119,67,66,63,54,50,62,68,48,53,81,72,58,78,47,72,32,53,47,53,12,53,53,46,19,51,52,37,31,61,73,26,61,85,46,78,86,64,50,22,52,54,53,9,48,54,51,10,51,52,52,18,51,51,42,43,50,54,50,53,51,48,57,60,57,76,73,110

Foldseek 3Di:
DVVVVCVVCVVVCPDPLSVQLVVQLVVQLVVLVPPPDCVSNVVSNVRSVVSSVVSVVVVVVVVVVVVD

Mean predicted aligned error: 8.36 Å

Nearest PDB structures (foldseek):
  4fzs-assembly1_A  TM=4.353E-01  e=9.151E+00  Homo sapiens